Protein AF-A0A368QW41-F1 (afdb_monomer)

InterPro domains:
  IPR005034 Dicer, dimerisation domain [PF03368] (35-90)
  IPR005034 Dicer, dimerisation domain [PS51327] (35-93)
  IPR038248 Dicer dimerisation domain superfamily [G3DSA:3.30.160.380] (30-93)

Secondary structure (DSSP, 8-state):
-------------------EEEETTTTEEEEHHHHHHHHHHHHHTS---TT-----EEEEEEETTEEEEEEEPPTTSS--EEEPPPEE-----

Solvent-accessible surface area (backbone atoms only — not comparable to full-atom values): 6091 Å² total; per-residue (Å²): 141,80,89,82,79,84,81,86,79,78,78,78,74,70,80,72,85,76,58,64,48,76,40,78,91,75,76,44,72,44,34,72,87,44,46,64,59,50,51,44,54,53,33,66,70,37,83,70,58,101,88,53,82,58,53,64,43,81,45,80,45,80,53,90,75,23,39,30,43,38,38,37,41,35,90,70,43,99,63,42,75,46,76,51,72,78,39,71,60,80,79,84,125

Structure (mmCIF, N/CA/C/O backbone):
data_AF-A0A368QW41-F1
#
_entry.id   AF-A0A368QW41-F1
#
loop_
_atom_site.group_PDB
_atom_site.id
_atom_site.type_symbol
_atom_site.label_atom_id
_atom_site.label_alt_id
_atom_site.label_comp_id
_atom_site.label_asym_id
_atom_site.label_entity_id
_atom_site.label_seq_id
_atom_site.pdbx_PDB_ins_code
_atom_site.Cartn_x
_atom_site.Cartn_y
_atom_site.Cartn_z
_atom_site.occupancy
_atom_site.B_iso_or_equiv
_atom_site.auth_seq_id
_atom_site.auth_comp_id
_atom_site.auth_asym_id
_atom_site.auth_atom_id
_atom_site.pdbx_PDB_model_num
ATOM 1 N N . MET A 1 1 ? 5.304 51.851 23.128 1.00 42.50 1 MET A N 1
ATOM 2 C CA . MET A 1 1 ? 4.226 50.902 23.463 1.00 42.50 1 MET A CA 1
ATOM 3 C C . MET A 1 1 ? 3.186 51.005 22.366 1.00 42.50 1 MET A C 1
ATOM 5 O O . MET A 1 1 ? 2.558 52.047 22.258 1.00 42.50 1 MET A O 1
ATOM 9 N N . ALA A 1 2 ? 3.104 49.998 21.502 1.00 37.38 2 ALA A N 1
ATOM 10 C CA . ALA A 1 2 ? 2.035 49.841 20.525 1.00 37.38 2 ALA A CA 1
ATOM 11 C C . ALA A 1 2 ? 1.747 48.341 20.435 1.00 37.38 2 ALA A C 1
ATOM 13 O O . ALA A 1 2 ? 2.633 47.548 20.122 1.00 37.38 2 ALA A O 1
ATOM 14 N N . GLU A 1 3 ? 0.534 47.988 20.834 1.00 47.03 3 GLU A N 1
ATOM 15 C CA . GLU A 1 3 ? -0.087 46.683 20.674 1.00 47.03 3 GLU A CA 1
ATOM 16 C C . GLU A 1 3 ? -0.404 46.485 19.190 1.00 47.03 3 GLU A C 1
ATOM 18 O O . GLU A 1 3 ? -0.973 47.376 18.558 1.00 47.03 3 GLU A O 1
ATOM 23 N N . ILE A 1 4 ? -0.042 45.333 18.634 1.00 51.06 4 ILE A N 1
ATOM 24 C CA . ILE A 1 4 ? -0.642 44.863 17.388 1.00 51.06 4 ILE A CA 1
ATOM 25 C C . ILE A 1 4 ? -1.293 43.513 17.659 1.00 51.06 4 ILE A C 1
ATOM 27 O O . ILE A 1 4 ? -0.639 42.481 17.793 1.00 51.06 4 ILE A O 1
ATOM 31 N N . ALA A 1 5 ? -2.612 43.573 17.799 1.00 50.72 5 ALA A N 1
ATOM 32 C CA . ALA A 1 5 ? -3.504 42.437 17.740 1.00 50.72 5 ALA A CA 1
ATOM 33 C C . ALA A 1 5 ? -3.597 41.889 16.306 1.00 50.72 5 ALA A C 1
ATOM 35 O O . ALA A 1 5 ? -3.558 42.641 15.334 1.00 50.72 5 ALA A O 1
ATOM 36 N N . SER A 1 6 ? -3.828 40.578 16.237 1.00 48.09 6 SER A N 1
ATOM 37 C CA . SER A 1 6 ? -4.531 39.857 15.174 1.00 48.09 6 SER A CA 1
ATOM 38 C C . SER A 1 6 ? -3.959 39.875 13.757 1.00 48.09 6 SER A C 1
ATOM 40 O O . SER A 1 6 ? -4.125 40.822 12.995 1.00 48.09 6 SER A O 1
ATOM 42 N N . LYS A 1 7 ? -3.494 38.692 13.352 1.00 51.75 7 LYS A N 1
ATOM 43 C CA . LYS A 1 7 ? -4.050 37.963 12.204 1.00 51.75 7 LYS A CA 1
ATOM 44 C C . LYS A 1 7 ? -3.823 36.471 12.425 1.00 51.75 7 LYS A C 1
ATOM 46 O O . LYS A 1 7 ? -2.765 35.926 12.135 1.00 51.75 7 LYS A O 1
ATOM 51 N N . GLN A 1 8 ? -4.828 35.835 13.020 1.00 48.91 8 GLN A N 1
ATOM 52 C CA . GLN A 1 8 ? -5.053 34.414 12.820 1.00 48.91 8 GLN A CA 1
ATOM 53 C C . GLN A 1 8 ? -5.564 34.267 11.390 1.00 48.91 8 GLN A C 1
ATOM 55 O O . GLN A 1 8 ? -6.743 34.465 11.126 1.00 48.91 8 GLN A O 1
ATOM 60 N N . GLU A 1 9 ? -4.663 33.953 10.474 1.00 50.72 9 GLU A N 1
ATOM 61 C CA . GLU A 1 9 ? -5.024 33.223 9.263 1.00 50.72 9 GLU A CA 1
ATOM 62 C C . GLU A 1 9 ? -4.619 31.777 9.541 1.00 50.72 9 GLU A C 1
ATOM 64 O O . GLU A 1 9 ? -3.610 31.263 9.071 1.00 50.72 9 GLU A O 1
ATOM 69 N N . GLN A 1 10 ? -5.382 31.162 10.450 1.00 41.16 10 GLN A N 1
ATOM 70 C CA . GLN A 1 10 ? -5.466 29.716 10.539 1.00 41.16 10 GLN A CA 1
ATOM 71 C C . GLN A 1 10 ? -6.346 29.301 9.365 1.00 41.16 10 GLN A C 1
ATOM 73 O O . GLN A 1 10 ? -7.564 29.204 9.488 1.00 41.16 10 GLN A O 1
ATOM 78 N N . GLU A 1 11 ? -5.719 29.169 8.200 1.00 45.28 11 GLU A N 1
ATOM 79 C CA . GLU A 1 11 ? -6.289 28.413 7.098 1.00 45.28 11 GLU A CA 1
ATOM 80 C C . GLU A 1 11 ? -6.276 26.951 7.559 1.00 45.28 11 GLU A C 1
ATOM 82 O O . GLU A 1 11 ? -5.290 26.230 7.427 1.00 45.28 11 GLU A O 1
ATOM 87 N N . ASP A 1 12 ? -7.343 26.564 8.256 1.00 40.69 12 ASP A N 1
ATOM 88 C CA . ASP A 1 12 ? -7.697 25.172 8.491 1.00 40.69 12 ASP A CA 1
ATOM 89 C C . ASP A 1 12 ? -8.073 24.603 7.124 1.00 40.69 12 ASP A C 1
ATOM 91 O O . ASP A 1 12 ? -9.225 24.650 6.694 1.00 40.69 12 ASP A O 1
ATOM 95 N N . SER A 1 13 ? -7.056 24.196 6.367 1.00 46.25 13 SER A N 1
ATOM 96 C CA . SER A 1 13 ? -7.233 23.485 5.113 1.00 46.25 13 SER A CA 1
ATOM 97 C C . SER A 1 13 ? -7.831 22.125 5.471 1.00 46.25 13 SER A C 1
ATOM 99 O O . SER A 1 13 ? -7.104 21.155 5.694 1.00 46.25 13 SER A O 1
ATOM 101 N N . GLN A 1 14 ? -9.159 22.060 5.602 1.00 53.38 14 GLN A N 1
ATOM 102 C CA . GLN A 1 14 ? -9.857 20.783 5.662 1.00 53.38 14 GLN A CA 1
ATOM 103 C C . GLN A 1 14 ? -9.375 19.967 4.454 1.00 53.38 14 GLN A C 1
ATOM 105 O O . GLN A 1 14 ? -9.376 20.497 3.339 1.00 53.38 14 GLN A O 1
ATOM 110 N N . PRO A 1 15 ? -8.889 18.728 4.642 1.00 55.28 15 PRO A N 1
ATOM 111 C CA . PRO A 1 15 ? -8.441 17.924 3.523 1.00 55.28 15 PRO A CA 1
ATOM 112 C C . PRO A 1 15 ? -9.665 17.626 2.658 1.00 55.28 15 PRO A C 1
ATOM 114 O O . PRO A 1 15 ? -10.519 16.829 3.040 1.00 55.28 15 PRO A O 1
ATOM 117 N N . GLU A 1 16 ? -9.771 18.305 1.515 1.00 61.38 16 GLU A N 1
ATOM 118 C CA . GLU A 1 16 ? -10.747 17.962 0.486 1.00 61.38 16 GLU A CA 1
ATOM 119 C C . GLU A 1 16 ? -10.610 16.465 0.173 1.00 61.38 16 GLU A C 1
ATOM 121 O O . GLU A 1 16 ? -9.499 15.928 0.137 1.00 61.38 16 GLU A O 1
ATOM 126 N N . GLU A 1 17 ? -11.733 15.771 -0.010 1.00 65.06 17 GLU A N 1
ATOM 127 C CA . GLU A 1 17 ? -11.728 14.354 -0.371 1.00 65.06 17 GLU A CA 1
ATOM 128 C C . GLU A 1 17 ? -11.065 14.204 -1.750 1.00 65.06 17 GLU A C 1
ATOM 130 O O . GLU A 1 17 ? -11.639 14.537 -2.786 1.00 65.06 17 GLU A O 1
ATOM 135 N N . ILE A 1 18 ? -9.798 13.774 -1.766 1.00 73.12 18 ILE A N 1
ATOM 136 C CA . ILE A 1 18 ? -9.036 13.595 -3.005 1.00 73.12 18 ILE A CA 1
ATOM 137 C C . ILE A 1 18 ? -9.452 12.265 -3.633 1.00 73.12 18 ILE A C 1
ATOM 139 O O . ILE A 1 18 ? -8.852 11.223 -3.365 1.00 73.12 18 ILE A O 1
ATOM 143 N N . ASP A 1 19 ? -10.451 12.311 -4.510 1.00 79.38 19 ASP A N 1
ATOM 144 C CA . ASP A 1 19 ? -10.872 11.145 -5.295 1.00 79.38 19 ASP A CA 1
ATOM 145 C C . ASP A 1 19 ? -9.842 10.733 -6.355 1.00 79.38 19 ASP A C 1
ATOM 147 O O . ASP A 1 19 ? -9.764 9.562 -6.745 1.00 79.38 19 ASP A O 1
ATOM 151 N N . GLU A 1 20 ? -9.043 11.693 -6.839 1.00 89.38 20 GLU A N 1
ATOM 152 C CA . GLU A 1 20 ? -8.090 11.488 -7.927 1.00 89.38 20 GLU A CA 1
ATOM 153 C C . GLU A 1 20 ? -6.766 12.232 -7.692 1.00 89.38 20 GLU A C 1
ATOM 155 O O . GLU A 1 20 ? -6.717 13.449 -7.532 1.00 89.38 20 GLU A O 1
ATOM 160 N N . TYR A 1 21 ? -5.654 11.502 -7.754 1.00 90.06 21 TYR A N 1
ATOM 161 C CA . TYR A 1 21 ? -4.301 12.047 -7.717 1.00 90.06 21 TYR A CA 1
ATOM 162 C C . TYR A 1 21 ? -3.675 12.050 -9.116 1.00 90.06 21 TYR A C 1
ATOM 164 O O . TYR A 1 21 ? -3.477 10.992 -9.720 1.00 90.06 21 TYR A O 1
ATOM 172 N N . HIS A 1 22 ? -3.326 13.230 -9.633 1.00 91.12 22 HIS A N 1
ATOM 173 C CA . HIS A 1 22 ? -2.742 13.397 -10.966 1.00 91.12 22 HIS A CA 1
ATOM 174 C C . HIS A 1 22 ? -1.209 13.328 -10.952 1.00 91.12 22 HIS A C 1
ATOM 176 O O . HIS A 1 22 ? -0.530 14.080 -10.259 1.00 91.12 22 HIS A O 1
ATOM 182 N N . ILE A 1 23 ? -0.654 12.463 -11.800 1.00 91.12 23 ILE A N 1
ATOM 183 C CA . ILE A 1 23 ? 0.783 12.312 -12.030 1.00 91.12 23 ILE A CA 1
ATOM 184 C C . ILE A 1 23 ? 1.139 13.002 -13.351 1.00 91.12 23 ILE A C 1
ATOM 186 O O . ILE A 1 23 ? 1.161 12.378 -14.417 1.00 91.12 23 ILE A O 1
ATOM 190 N N . SER A 1 24 ? 1.443 14.299 -13.280 1.00 91.31 24 SER A N 1
ATOM 191 C CA . SER A 1 24 ? 1.694 15.144 -14.459 1.00 91.31 24 SER A CA 1
ATOM 192 C C . SER A 1 24 ? 2.851 14.659 -15.337 1.00 91.31 24 SER A C 1
ATOM 194 O O . SER A 1 24 ? 2.824 14.853 -16.547 1.00 91.31 24 SER A O 1
ATOM 196 N N . THR A 1 25 ? 3.854 13.991 -14.758 1.00 91.44 25 THR A N 1
ATOM 197 C CA . THR A 1 25 ? 5.046 13.520 -15.486 1.00 91.44 25 THR A CA 1
ATOM 198 C C . THR A 1 25 ? 4.756 12.407 -16.490 1.00 91.44 25 THR A C 1
ATOM 200 O O . THR A 1 25 ? 5.468 12.289 -17.482 1.00 91.44 25 THR A O 1
ATOM 203 N N . ILE A 1 26 ? 3.727 11.593 -16.245 1.00 90.12 26 ILE A N 1
ATOM 204 C CA . ILE A 1 26 ? 3.350 10.459 -17.105 1.00 90.12 26 ILE A CA 1
ATOM 205 C C . ILE A 1 26 ? 1.909 10.558 -17.619 1.00 90.12 26 ILE A C 1
ATOM 207 O O . ILE A 1 26 ? 1.415 9.610 -18.224 1.00 90.12 26 ILE A O 1
ATOM 211 N N . GLY A 1 27 ? 1.222 11.676 -17.360 1.00 90.00 27 GLY A N 1
ATOM 212 C CA . GLY A 1 27 ? -0.170 11.889 -17.765 1.00 90.00 27 GLY A CA 1
ATOM 213 C C . GLY A 1 27 ? -1.152 10.874 -17.171 1.00 90.00 27 GLY A C 1
ATOM 214 O O . GLY A 1 27 ? -2.181 10.592 -17.780 1.00 90.00 27 GLY A O 1
ATOM 215 N N . ALA A 1 28 ? -0.827 10.286 -16.018 1.00 91.62 28 ALA A N 1
ATOM 216 C CA . ALA A 1 28 ? -1.661 9.281 -15.363 1.00 91.62 28 ALA A CA 1
ATOM 217 C C . ALA A 1 28 ? -2.433 9.890 -14.192 1.00 91.62 28 ALA A C 1
ATOM 219 O O . ALA A 1 28 ? -2.019 10.901 -13.629 1.00 91.62 28 ALA A O 1
ATOM 220 N N . LYS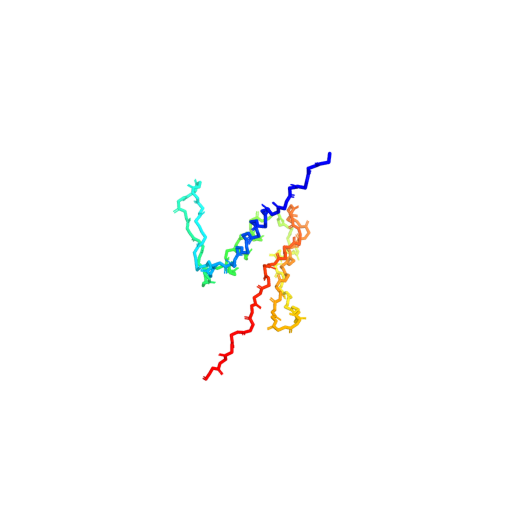 A 1 29 ? -3.517 9.231 -13.784 1.00 93.00 29 LYS A N 1
ATOM 221 C CA . LYS A 1 29 ? -4.212 9.522 -12.531 1.00 93.00 29 LYS A CA 1
ATOM 222 C C . LYS A 1 29 ? -4.389 8.260 -11.699 1.00 93.00 29 LYS A C 1
ATOM 224 O O . LYS A 1 29 ? -4.490 7.163 -12.249 1.00 93.00 29 LYS A O 1
ATOM 229 N N . VAL A 1 30 ? -4.402 8.429 -10.387 1.00 93.06 30 VAL A N 1
ATOM 230 C CA . VAL A 1 30 ? -4.658 7.378 -9.406 1.00 93.06 30 VAL A CA 1
ATOM 231 C C . VAL A 1 30 ? -5.947 7.736 -8.696 1.00 93.06 30 VAL A C 1
ATOM 233 O O . VAL A 1 30 ? -6.021 8.769 -8.049 1.00 93.06 30 VAL A O 1
ATOM 236 N N . THR A 1 31 ? -6.955 6.892 -8.838 1.00 92.88 31 THR A N 1
ATOM 23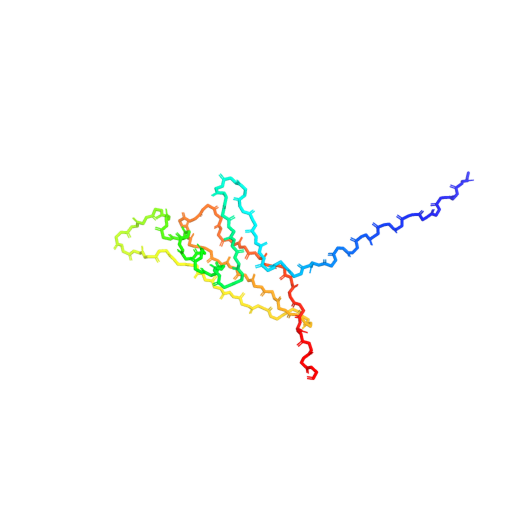7 C CA . THR A 1 31 ? -8.233 7.019 -8.135 1.00 92.88 31 THR A CA 1
ATOM 238 C C . THR A 1 31 ? -8.259 6.150 -6.883 1.00 92.88 31 THR A C 1
ATOM 240 O O . THR A 1 31 ? -7.451 5.217 -6.767 1.00 92.88 31 THR A O 1
ATOM 243 N N . THR A 1 32 ? -9.232 6.380 -6.003 1.00 89.88 32 THR A N 1
ATOM 244 C CA . THR A 1 32 ? -9.502 5.547 -4.817 1.00 89.88 32 THR A CA 1
ATOM 245 C C . THR A 1 32 ? -9.561 4.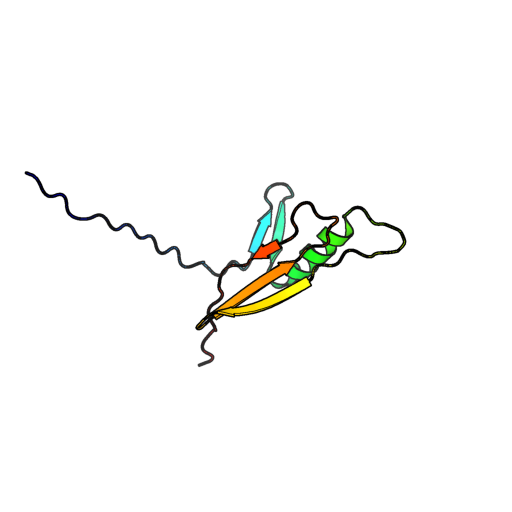049 -5.147 1.00 89.88 32 THR A C 1
ATOM 247 O O . THR A 1 32 ? -8.900 3.254 -4.479 1.00 89.88 32 THR A O 1
ATOM 250 N N . ASP A 1 33 ? -10.231 3.665 -6.239 1.00 90.19 33 ASP A N 1
ATOM 251 C CA . ASP A 1 33 ? -10.348 2.269 -6.705 1.00 90.19 33 ASP A CA 1
ATOM 252 C C . ASP A 1 33 ? -9.000 1.664 -7.155 1.00 90.19 33 ASP A C 1
ATOM 254 O O . ASP A 1 33 ? -8.695 0.493 -6.929 1.00 90.19 33 ASP A O 1
ATOM 258 N N . SER A 1 34 ? -8.128 2.490 -7.740 1.00 93.19 34 SER A N 1
ATOM 259 C CA . SER A 1 34 ? -6.828 2.043 -8.258 1.00 93.19 34 SER A CA 1
ATOM 260 C C . SER A 1 34 ? -5.683 2.119 -7.241 1.00 93.19 34 SER A C 1
ATOM 262 O O . SER A 1 34 ? -4.635 1.504 -7.455 1.00 93.19 34 SER A O 1
ATOM 264 N N . SER A 1 35 ? -5.866 2.860 -6.145 1.00 91.94 35 SER A N 1
ATOM 265 C CA . SER A 1 35 ? -4.823 3.232 -5.178 1.00 91.94 35 SER A CA 1
ATOM 266 C C . SER A 1 35 ? -4.049 2.024 -4.636 1.00 91.94 35 SER A C 1
ATOM 268 O O . SER A 1 35 ? -2.819 1.962 -4.727 1.00 91.94 35 SER A O 1
ATOM 270 N N . ILE A 1 36 ? -4.773 1.007 -4.167 1.00 93.56 36 ILE A N 1
ATOM 271 C CA . ILE A 1 36 ? -4.202 -0.230 -3.634 1.00 93.56 36 ILE A CA 1
ATOM 272 C C . ILE A 1 36 ? -3.426 -0.967 -4.728 1.00 93.56 36 ILE A C 1
ATOM 274 O O . ILE A 1 36 ? -2.253 -1.294 -4.550 1.00 93.56 36 ILE A O 1
ATOM 278 N N . SER A 1 37 ? -4.034 -1.159 -5.899 1.00 94.88 37 SER A N 1
ATOM 279 C CA . SER A 1 37 ? -3.400 -1.835 -7.038 1.00 94.88 37 SER A CA 1
ATOM 280 C C . SER A 1 37 ? -2.105 -1.149 -7.484 1.00 94.88 37 SER A C 1
ATOM 282 O O . SER A 1 37 ? -1.126 -1.820 -7.822 1.00 94.88 37 SER A O 1
ATOM 284 N N . VAL A 1 38 ? -2.061 0.186 -7.450 1.00 93.19 38 VAL A N 1
ATOM 285 C CA . VAL A 1 38 ? -0.851 0.960 -7.751 1.00 93.19 38 VAL A CA 1
ATOM 286 C C . VAL A 1 38 ? 0.253 0.663 -6.735 1.00 93.19 38 VAL A C 1
ATOM 288 O O . VAL A 1 38 ? 1.380 0.398 -7.154 1.00 93.19 38 VAL A O 1
ATOM 291 N N . LEU A 1 39 ? -0.051 0.613 -5.434 1.00 93.81 39 LEU A N 1
ATOM 292 C CA . LEU A 1 39 ? 0.931 0.274 -4.393 1.00 93.81 39 LEU A CA 1
ATOM 293 C C . LEU A 1 39 ? 1.511 -1.137 -4.572 1.00 93.81 39 LEU A C 1
ATOM 295 O O . LEU A 1 39 ? 2.730 -1.321 -4.491 1.00 93.81 39 LEU A O 1
ATOM 299 N N . TYR A 1 40 ? 0.670 -2.125 -4.890 1.00 94.69 40 TYR A N 1
ATOM 300 C CA . TYR A 1 40 ? 1.138 -3.477 -5.217 1.00 94.69 40 TYR A CA 1
ATOM 301 C C . TYR A 1 40 ? 2.053 -3.477 -6.447 1.00 94.69 40 TYR A C 1
ATOM 303 O O . TYR A 1 40 ? 3.133 -4.069 -6.412 1.00 94.69 40 TYR A O 1
ATOM 311 N N . ARG A 1 41 ? 1.673 -2.756 -7.510 1.00 93.00 41 ARG A N 1
ATOM 312 C CA . ARG A 1 41 ? 2.475 -2.662 -8.737 1.00 93.00 41 ARG A CA 1
ATOM 313 C C . ARG A 1 41 ? 3.803 -1.937 -8.516 1.00 93.00 41 ARG A C 1
ATOM 315 O O . ARG A 1 41 ? 4.791 -2.279 -9.163 1.00 93.00 41 ARG A O 1
ATOM 322 N N . CYS A 1 42 ? 3.851 -0.962 -7.611 1.00 90.81 42 CYS A N 1
ATOM 323 C CA . CYS A 1 42 ? 5.099 -0.331 -7.186 1.00 90.81 42 CYS A CA 1
ATOM 324 C C . CYS A 1 42 ? 6.024 -1.349 -6.515 1.00 90.81 42 CYS A C 1
ATOM 326 O O . CYS A 1 42 ? 7.193 -1.439 -6.886 1.00 90.81 42 CYS A O 1
ATOM 328 N N . CYS A 1 43 ? 5.495 -2.177 -5.609 1.00 91.88 43 CYS A N 1
ATOM 329 C CA . CYS A 1 43 ? 6.269 -3.253 -4.988 1.00 91.88 43 CYS A CA 1
ATOM 330 C C . CYS A 1 43 ? 6.765 -4.271 -6.023 1.00 91.88 43 CYS A C 1
ATOM 332 O O . CYS A 1 43 ? 7.895 -4.743 -5.936 1.00 91.88 43 CYS A O 1
ATOM 334 N N . ASP A 1 44 ? 5.969 -4.560 -7.056 1.00 91.19 44 ASP A N 1
ATOM 335 C CA . ASP A 1 44 ? 6.367 -5.486 -8.116 1.00 91.19 44 ASP A CA 1
ATOM 336 C C . ASP A 1 44 ? 7.559 -5.024 -8.958 1.00 91.19 44 ASP A C 1
ATOM 338 O O . ASP A 1 44 ? 8.214 -5.869 -9.574 1.00 91.19 44 ASP A O 1
ATOM 342 N N . LYS A 1 45 ? 7.844 -3.719 -8.968 1.00 89.69 45 LYS A N 1
ATOM 343 C CA . LYS A 1 45 ? 8.989 -3.119 -9.663 1.00 89.69 45 LYS A CA 1
ATOM 344 C C . LYS A 1 45 ? 10.244 -3.005 -8.795 1.00 89.69 45 LYS A C 1
ATOM 346 O O . LYS A 1 45 ? 11.278 -2.581 -9.304 1.00 89.69 45 LYS A O 1
ATOM 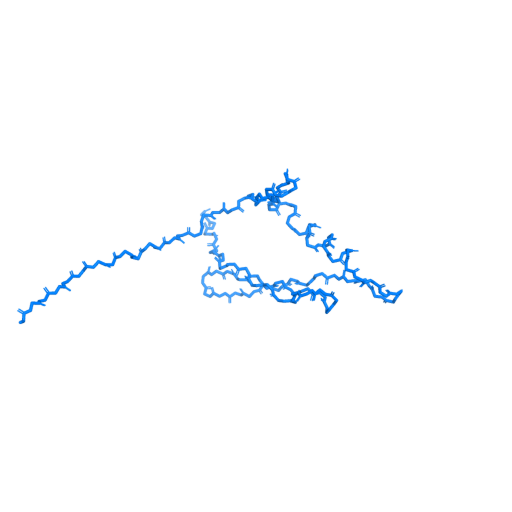351 N N . LEU A 1 46 ? 10.169 -3.350 -7.509 1.00 89.75 46 LEU A N 1
ATOM 352 C CA . LEU A 1 46 ? 11.342 -3.363 -6.638 1.00 89.75 46 LEU A CA 1
ATOM 353 C C . LEU A 1 46 ? 12.312 -4.475 -7.063 1.00 89.75 46 LEU A C 1
ATOM 355 O O . LEU A 1 46 ? 11.876 -5.461 -7.660 1.00 89.75 46 LEU A O 1
ATOM 359 N N . PRO A 1 47 ? 13.612 -4.357 -6.745 1.00 87.81 47 PRO A N 1
ATOM 360 C CA . PRO A 1 47 ? 14.550 -5.462 -6.902 1.00 87.81 47 PRO A CA 1
ATOM 361 C C . PRO A 1 47 ? 14.023 -6.707 -6.173 1.00 87.81 47 PRO A C 1
ATOM 363 O O . PRO A 1 47 ? 13.692 -6.635 -4.988 1.00 87.81 47 PRO A O 1
ATOM 366 N N . LYS A 1 48 ? 13.898 -7.830 -6.890 1.00 80.81 48 LYS A N 1
ATOM 367 C CA . LYS A 1 48 ? 13.367 -9.090 -6.353 1.00 80.81 48 LYS A CA 1
ATOM 368 C C . LYS A 1 48 ? 14.460 -10.143 -6.276 1.00 80.81 48 LYS A C 1
ATOM 370 O O . LYS A 1 48 ? 15.147 -10.399 -7.264 1.00 80.81 48 LYS A O 1
ATOM 375 N N . ASP A 1 49 ? 14.522 -10.813 -5.134 1.00 77.50 49 ASP A N 1
ATOM 376 C CA . ASP A 1 49 ? 15.208 -12.089 -4.987 1.00 77.50 49 ASP A CA 1
ATOM 377 C C . ASP A 1 49 ? 14.251 -13.247 -5.277 1.00 77.50 49 ASP A C 1
ATOM 379 O O . ASP A 1 49 ? 13.035 -13.147 -5.110 1.00 77.50 49 ASP A O 1
ATOM 383 N N . LYS A 1 50 ? 14.803 -14.387 -5.703 1.00 77.25 50 LYS A N 1
ATOM 384 C CA . LYS A 1 50 ? 14.030 -15.570 -6.131 1.00 77.25 50 LYS A CA 1
ATOM 385 C C . LYS A 1 50 ? 13.125 -16.160 -5.038 1.00 77.25 50 LYS A C 1
ATOM 387 O O . LYS A 1 50 ? 12.251 -16.962 -5.348 1.00 77.25 50 LYS A O 1
ATOM 392 N N . SER A 1 51 ? 13.349 -15.797 -3.779 1.00 81.00 51 SER A N 1
ATOM 393 C CA . SER A 1 51 ? 12.668 -16.342 -2.602 1.00 81.00 51 SER A CA 1
ATOM 394 C C . SER A 1 51 ? 11.604 -15.420 -2.006 1.00 81.00 51 SER A C 1
ATOM 396 O O . SER A 1 51 ? 10.894 -15.845 -1.097 1.00 81.00 51 SER A O 1
ATOM 398 N N . TYR A 1 52 ? 11.474 -14.176 -2.477 1.00 83.75 52 TYR A N 1
ATOM 399 C CA . TYR A 1 52 ? 10.615 -13.190 -1.827 1.00 83.75 52 TYR A CA 1
ATOM 400 C C . TYR A 1 52 ? 9.848 -12.337 -2.834 1.00 83.75 52 TYR A C 1
ATOM 402 O O . TYR A 1 52 ? 10.418 -11.723 -3.734 1.00 83.75 52 TYR A O 1
ATOM 410 N N . THR A 1 53 ? 8.527 -12.268 -2.650 1.00 86.44 53 THR A N 1
ATOM 411 C CA . THR A 1 53 ? 7.682 -11.330 -3.390 1.00 86.44 53 THR A CA 1
ATOM 412 C C . THR A 1 53 ? 7.406 -10.109 -2.510 1.00 86.44 53 THR A C 1
ATOM 414 O O . THR A 1 53 ? 6.657 -10.240 -1.541 1.00 86.44 53 THR A O 1
ATOM 417 N N . PRO A 1 54 ? 7.969 -8.929 -2.827 1.00 91.25 54 PRO A N 1
ATOM 418 C CA . PRO A 1 54 ? 7.699 -7.696 -2.093 1.00 91.25 54 PRO A CA 1
ATOM 419 C C . PRO A 1 54 ? 6.216 -7.323 -2.170 1.00 91.25 54 PRO A C 1
ATOM 421 O O . PRO A 1 54 ? 5.647 -7.224 -3.261 1.00 91.25 54 PRO A O 1
ATOM 424 N N . ARG A 1 55 ? 5.590 -7.104 -1.009 1.00 93.62 55 ARG A N 1
ATOM 425 C CA . ARG A 1 55 ? 4.183 -6.702 -0.877 1.00 93.62 55 ARG A CA 1
ATOM 426 C C . ARG A 1 55 ? 4.016 -5.596 0.170 1.00 93.62 55 ARG A C 1
ATOM 428 O O . ARG A 1 55 ? 4.689 -5.656 1.196 1.00 93.62 55 ARG A O 1
ATOM 435 N N . PRO A 1 56 ? 3.134 -4.613 -0.070 1.00 95.19 56 PRO A N 1
ATOM 436 C CA . PRO A 1 56 ? 2.800 -3.619 0.939 1.00 95.19 56 PRO A CA 1
ATOM 437 C C . PRO A 1 56 ? 1.953 -4.252 2.051 1.00 95.19 56 PRO A C 1
ATOM 439 O O . PRO A 1 56 ? 1.175 -5.176 1.799 1.00 95.19 56 PRO A O 1
ATOM 442 N N . THR A 1 57 ? 2.065 -3.708 3.256 1.00 95.69 57 THR A N 1
ATOM 443 C CA . THR A 1 57 ? 1.202 -4.018 4.400 1.00 95.69 57 THR A CA 1
ATOM 444 C C . THR A 1 57 ? 0.420 -2.772 4.783 1.00 95.69 57 THR A C 1
ATOM 446 O O . THR A 1 57 ? 0.965 -1.671 4.766 1.00 95.69 57 THR A O 1
ATOM 449 N N . PHE A 1 58 ? -0.845 -2.949 5.149 1.00 95.31 58 PHE A N 1
ATOM 450 C CA . PHE A 1 58 ? -1.747 -1.868 5.531 1.00 95.31 58 PHE A CA 1
ATOM 451 C C . PHE A 1 58 ? -2.195 -2.074 6.972 1.00 95.31 58 PHE A C 1
ATOM 453 O O . PHE A 1 58 ? -2.662 -3.158 7.326 1.00 95.31 58 PHE A O 1
ATOM 460 N N . GLN A 1 59 ? -2.062 -1.040 7.794 1.00 95.62 59 GLN A N 1
ATOM 461 C CA . GLN A 1 59 ? -2.515 -1.040 9.176 1.00 95.62 59 GLN A CA 1
ATOM 462 C C . GLN A 1 59 ? -3.415 0.165 9.417 1.00 95.62 59 GLN A C 1
ATOM 464 O O . GLN A 1 59 ? -3.009 1.302 9.195 1.00 95.62 59 GLN A O 1
ATOM 469 N N . PHE A 1 60 ? -4.620 -0.094 9.916 1.00 92.44 60 PHE A N 1
ATOM 470 C CA . PHE A 1 60 ? -5.569 0.944 10.297 1.00 92.44 60 PHE A CA 1
ATOM 471 C C . PHE A 1 60 ? -5.561 1.107 11.811 1.00 92.44 60 PHE A C 1
ATOM 473 O O . PHE A 1 60 ? -5.783 0.145 12.549 1.00 92.44 60 PHE A O 1
ATOM 480 N N . THR A 1 61 ? -5.309 2.322 12.277 1.00 92.50 61 THR A N 1
ATOM 481 C CA . THR A 1 61 ? -5.366 2.690 13.690 1.00 92.50 61 THR A CA 1
ATOM 482 C C . THR A 1 61 ? -6.544 3.629 13.907 1.00 92.50 61 THR A C 1
ATOM 484 O O . THR A 1 61 ? -6.751 4.592 13.173 1.00 92.50 61 THR A O 1
ATOM 487 N N . SER A 1 62 ? -7.366 3.338 14.914 1.00 90.19 62 SER A N 1
ATOM 488 C CA . SER A 1 62 ? -8.400 4.275 15.351 1.00 90.19 62 SER A CA 1
ATOM 489 C C . SER A 1 62 ? -7.741 5.419 16.112 1.00 90.19 62 SER A C 1
ATOM 491 O O . SER A 1 62 ? -7.058 5.170 17.109 1.00 90.19 62 SER A O 1
ATOM 493 N N . TYR A 1 63 ? -7.979 6.654 15.684 1.00 81.81 63 TYR A N 1
ATOM 494 C CA . TYR A 1 63 ? -7.485 7.850 16.357 1.00 81.81 63 TYR A CA 1
ATOM 495 C C . TYR A 1 63 ? -8.665 8.789 16.615 1.00 81.81 63 TYR A C 1
ATOM 497 O O . TYR A 1 63 ? -9.170 9.420 15.692 1.00 81.81 63 TYR A O 1
ATOM 505 N N . GLY A 1 64 ? -9.137 8.842 17.865 1.00 84.44 64 GLY A N 1
ATOM 506 C CA . GLY A 1 64 ? -10.322 9.623 18.239 1.00 84.44 64 GLY A CA 1
ATOM 507 C C . GLY A 1 64 ? -11.582 9.198 17.473 1.00 84.44 64 GLY A C 1
ATOM 508 O O . GLY A 1 64 ? -11.977 8.025 17.465 1.00 84.44 64 GLY A O 1
ATOM 509 N N . ASP A 1 65 ? -12.212 10.168 16.823 1.00 83.62 65 ASP A N 1
ATOM 510 C CA . ASP A 1 65 ? -13.380 10.019 15.954 1.00 83.62 65 ASP A CA 1
ATOM 511 C C . ASP A 1 65 ? -13.035 9.603 14.511 1.00 83.62 65 ASP A C 1
ATOM 513 O O . ASP A 1 65 ? -13.946 9.378 13.723 1.00 83.62 65 ASP A O 1
ATOM 517 N N . GLY A 1 66 ? -11.760 9.375 14.185 1.00 86.69 66 GLY A N 1
ATOM 518 C CA . GLY A 1 66 ? -11.312 8.990 12.847 1.00 86.69 66 GLY A CA 1
ATOM 519 C C . GLY A 1 66 ? -10.490 7.700 12.769 1.00 86.69 66 GLY A C 1
ATOM 520 O O . GLY A 1 66 ? -10.350 6.939 13.738 1.00 86.69 66 GLY A O 1
ATOM 521 N N . TYR A 1 67 ? -9.934 7.469 11.582 1.00 89.25 67 TYR A N 1
ATOM 522 C CA . TYR A 1 67 ? -8.974 6.416 11.270 1.00 89.25 67 TYR A CA 1
ATOM 523 C C . TYR A 1 67 ? -7.734 7.000 10.605 1.00 89.25 67 TYR A C 1
ATOM 525 O O . TYR A 1 67 ? -7.813 7.922 9.799 1.00 89.25 67 TYR A O 1
ATOM 533 N N . GLU A 1 68 ? -6.588 6.413 10.908 1.00 92.25 68 GLU A N 1
ATOM 534 C CA . GLU A 1 68 ? -5.329 6.680 10.230 1.00 92.25 68 GLU A CA 1
ATOM 535 C C . GLU A 1 68 ? -4.846 5.377 9.586 1.00 92.25 68 GLU A C 1
ATOM 537 O O . GLU A 1 68 ? -4.933 4.299 10.182 1.00 92.25 68 GLU A O 1
ATOM 542 N N . CYS A 1 69 ? -4.378 5.452 8.340 1.00 92.69 69 CYS A N 1
ATOM 543 C CA . CYS A 1 69 ? -3.842 4.300 7.622 1.00 92.69 69 CYS A CA 1
ATOM 544 C C . CYS A 1 69 ? -2.324 4.420 7.529 1.00 92.69 69 CYS A C 1
ATOM 546 O O . CYS A 1 69 ? -1.805 5.350 6.919 1.00 92.69 69 CYS A O 1
ATOM 548 N N . THR A 1 70 ? -1.606 3.445 8.073 1.00 95.56 70 THR A N 1
ATOM 549 C CA . THR A 1 70 ? -0.165 3.291 7.875 1.00 95.56 70 THR A CA 1
ATOM 550 C C . THR A 1 70 ? 0.085 2.234 6.807 1.00 95.56 70 THR A C 1
ATOM 552 O O . THR A 1 70 ? -0.348 1.088 6.937 1.00 95.56 70 THR A O 1
ATOM 555 N N . VAL A 1 71 ? 0.798 2.612 5.750 1.00 95.75 71 VAL A N 1
ATOM 556 C CA . VAL A 1 71 ? 1.289 1.702 4.714 1.00 95.75 71 VAL A CA 1
ATOM 557 C C . VAL A 1 71 ? 2.760 1.423 4.975 1.00 95.75 71 VAL A C 1
ATOM 559 O O . VAL A 1 71 ? 3.588 2.337 4.959 1.00 95.75 71 VAL A O 1
ATOM 562 N N . THR A 1 72 ? 3.086 0.150 5.166 1.00 96.06 72 THR A N 1
ATOM 563 C CA . THR A 1 72 ? 4.464 -0.321 5.289 1.00 96.06 72 THR A CA 1
ATOM 564 C C . THR A 1 72 ? 4.883 -1.001 3.994 1.00 96.06 72 THR A C 1
ATOM 566 O O . THR A 1 72 ? 4.316 -2.023 3.604 1.00 96.06 72 THR A O 1
ATOM 569 N N . LEU A 1 73 ? 5.873 -0.439 3.313 1.00 93.94 73 LEU A N 1
ATOM 570 C CA . LEU A 1 73 ? 6.475 -1.017 2.122 1.00 93.94 73 LEU A CA 1
ATOM 571 C C . LEU A 1 73 ? 7.600 -1.998 2.484 1.00 93.94 73 LEU A C 1
ATOM 573 O O . LEU A 1 73 ? 8.196 -1.900 3.558 1.00 93.94 73 LEU A O 1
ATOM 577 N N . PRO A 1 74 ? 7.914 -2.943 1.583 1.00 92.00 74 PRO A N 1
ATOM 578 C CA . PRO A 1 74 ? 9.009 -3.889 1.766 1.00 92.00 74 PRO A CA 1
ATOM 579 C C . PRO A 1 74 ? 10.367 -3.209 2.001 1.00 92.00 74 PRO A C 1
ATOM 581 O O . PRO A 1 74 ? 10.603 -2.134 1.448 1.00 92.00 74 PRO A O 1
ATOM 584 N N . PRO A 1 75 ? 11.317 -3.876 2.686 1.00 89.25 75 PRO A N 1
ATOM 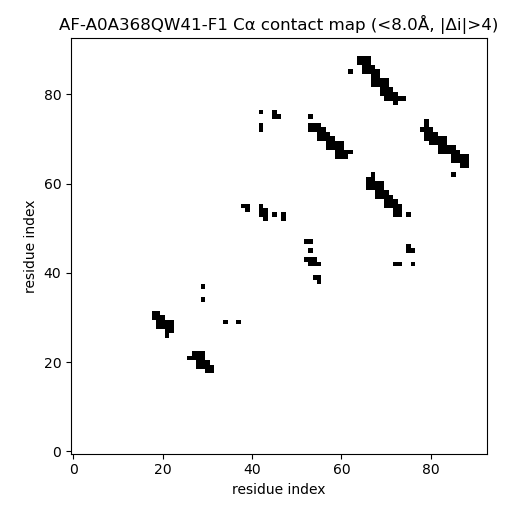585 C CA . PRO A 1 75 ? 12.665 -3.340 2.924 1.00 89.25 75 PRO A CA 1
ATOM 586 C C . PRO A 1 75 ? 13.456 -2.999 1.654 1.00 89.25 75 PRO A C 1
ATOM 588 O O . PRO A 1 75 ? 14.412 -2.234 1.700 1.00 89.25 75 PRO A O 1
ATOM 591 N N . SER A 1 76 ? 13.072 -3.573 0.512 1.00 86.44 76 SER A N 1
ATOM 592 C CA . SER A 1 76 ? 13.658 -3.289 -0.800 1.00 86.44 76 SER A CA 1
ATOM 593 C C . SER A 1 76 ? 13.209 -1.949 -1.401 1.00 86.44 76 SER A C 1
ATOM 595 O O . SER A 1 76 ? 13.726 -1.552 -2.444 1.00 86.44 76 SER A O 1
ATOM 597 N N . ALA A 1 77 ? 12.230 -1.266 -0.798 1.00 87.62 77 ALA A N 1
ATOM 598 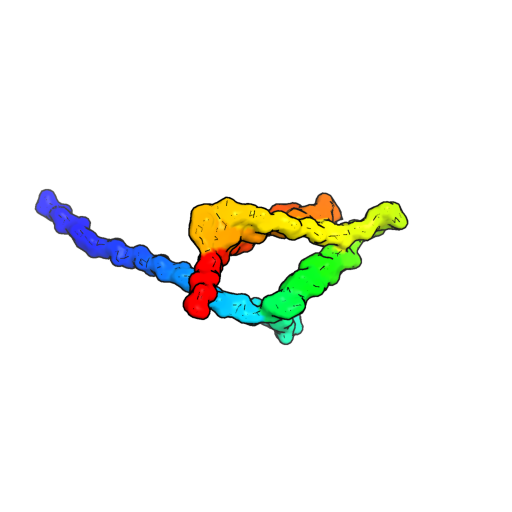C CA . ALA A 1 77 ? 11.769 0.055 -1.210 1.00 87.62 77 ALA A CA 1
ATOM 599 C C . ALA A 1 77 ? 12.608 1.170 -0.567 1.00 87.62 77 ALA A C 1
ATOM 601 O O . ALA A 1 77 ? 13.056 1.056 0.570 1.00 87.62 77 ALA A O 1
ATOM 602 N N . MET A 1 78 ? 12.770 2.292 -1.278 1.00 85.75 78 MET A N 1
ATOM 603 C CA . MET A 1 78 ? 13.504 3.461 -0.766 1.00 85.75 78 MET A CA 1
ATOM 604 C C . MET A 1 78 ? 12.821 4.121 0.442 1.00 85.75 78 MET A C 1
ATOM 606 O O . MET A 1 78 ? 13.485 4.726 1.276 1.00 85.75 78 MET A O 1
ATOM 610 N N . PHE A 1 79 ? 11.497 4.013 0.527 1.00 85.44 79 PHE A N 1
ATOM 611 C CA . PHE A 1 79 ? 10.675 4.496 1.631 1.00 85.44 79 PHE A CA 1
ATOM 612 C C . PHE A 1 79 ? 9.885 3.312 2.175 1.00 85.44 79 PHE A C 1
ATOM 614 O O . PHE A 1 79 ? 9.316 2.548 1.402 1.00 85.44 79 PHE A O 1
ATOM 621 N N . GLN A 1 80 ? 9.884 3.145 3.497 1.00 90.06 80 GLN A N 1
ATOM 622 C CA . GLN A 1 80 ? 9.260 1.988 4.143 1.00 90.06 80 GLN A CA 1
ATOM 623 C C . GLN A 1 80 ? 7.943 2.325 4.826 1.00 90.06 80 GLN A C 1
ATOM 625 O O . GLN A 1 80 ? 7.091 1.458 4.898 1.00 90.06 80 GLN A O 1
ATOM 630 N N . ILE A 1 81 ? 7.755 3.544 5.328 1.0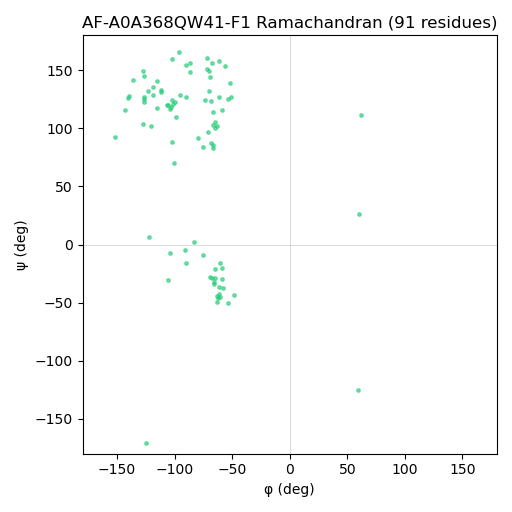0 94.81 81 ILE A N 1
ATOM 631 C CA . ILE A 1 81 ? 6.566 3.899 6.107 1.00 94.81 81 ILE A CA 1
ATOM 632 C C . ILE A 1 81 ? 5.924 5.132 5.487 1.00 94.81 81 ILE A C 1
ATOM 634 O O . ILE A 1 81 ? 6.590 6.146 5.282 1.00 94.81 81 ILE A O 1
ATOM 638 N N . LEU A 1 82 ? 4.631 5.027 5.198 1.00 93.50 82 LEU A N 1
ATOM 639 C CA . LEU A 1 82 ? 3.777 6.115 4.743 1.00 93.50 82 LEU A CA 1
ATOM 640 C C . LEU A 1 82 ? 2.567 6.172 5.672 1.00 93.50 82 LEU A C 1
ATOM 642 O O . LEU A 1 82 ? 1.854 5.181 5.809 1.00 93.50 82 LEU A O 1
ATOM 646 N N . VAL A 1 83 ? 2.330 7.317 6.303 1.00 93.06 83 VAL A N 1
ATOM 647 C CA . VAL A 1 83 ? 1.154 7.533 7.152 1.00 93.06 83 VAL A CA 1
ATOM 648 C C . VAL A 1 83 ? 0.191 8.429 6.385 1.00 93.06 83 VAL A C 1
ATOM 650 O O . VAL A 1 83 ? 0.563 9.522 5.960 1.00 93.06 83 VAL A O 1
ATOM 653 N N . GLY A 1 84 ? -1.012 7.919 6.135 1.00 88.56 84 GLY A N 1
ATOM 654 C CA . GLY A 1 84 ? -2.083 8.662 5.487 1.00 88.56 84 GLY A CA 1
ATOM 655 C C . GLY A 1 84 ? -2.668 9.734 6.410 1.00 88.56 84 GLY A C 1
ATOM 656 O O . GLY A 1 84 ? -2.500 9.652 7.627 1.00 88.56 84 GLY A O 1
ATOM 657 N N . PRO A 1 85 ? -3.365 10.735 5.852 1.00 88.00 85 PRO A N 1
ATOM 658 C CA . PRO A 1 85 ? -4.076 11.715 6.659 1.00 88.00 85 PRO A CA 1
ATOM 659 C C . PRO A 1 85 ? -5.158 11.037 7.508 1.00 88.00 85 PRO A C 1
ATOM 661 O O . PRO A 1 85 ? -5.635 9.942 7.194 1.00 88.00 85 PRO A O 1
ATOM 664 N N . LYS A 1 86 ? -5.560 11.711 8.585 1.00 86.62 86 LYS A N 1
ATOM 665 C CA . LYS A 1 86 ? -6.677 11.262 9.415 1.00 86.62 86 LYS A CA 1
ATOM 666 C C . LYS A 1 86 ? -7.968 11.397 8.616 1.00 86.62 86 LYS A C 1
ATOM 668 O O . LYS A 1 86 ? -8.290 12.486 8.155 1.00 86.62 86 LYS A O 1
ATOM 673 N N . ALA A 1 87 ? -8.684 10.292 8.473 1.00 83.81 87 ALA A N 1
ATOM 674 C CA . ALA A 1 87 ? -10.017 10.262 7.900 1.00 83.81 87 ALA A CA 1
ATOM 675 C C . ALA A 1 87 ? -11.049 10.307 9.028 1.00 83.81 87 ALA A C 1
ATOM 677 O O . ALA A 1 87 ? -10.977 9.502 9.959 1.00 83.81 87 ALA A O 1
ATOM 678 N N . GLU A 1 88 ? -12.011 11.220 8.952 1.00 81.12 88 GLU A N 1
ATOM 679 C CA . GLU A 1 88 ? -13.134 11.265 9.890 1.00 81.12 88 GLU A CA 1
ATOM 680 C C . GLU A 1 88 ? -14.063 10.062 9.662 1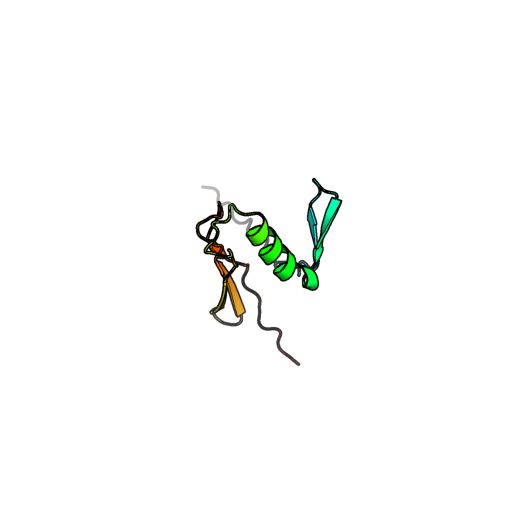.00 81.12 88 GLU A C 1
ATOM 682 O O . GLU A 1 88 ? -14.270 9.606 8.532 1.00 81.12 88 GLU A O 1
ATOM 687 N N . LYS A 1 89 ? -14.646 9.513 10.735 1.00 68.94 89 LYS A N 1
ATOM 688 C CA . LYS A 1 89 ? -15.731 8.537 10.583 1.00 68.94 89 LYS A CA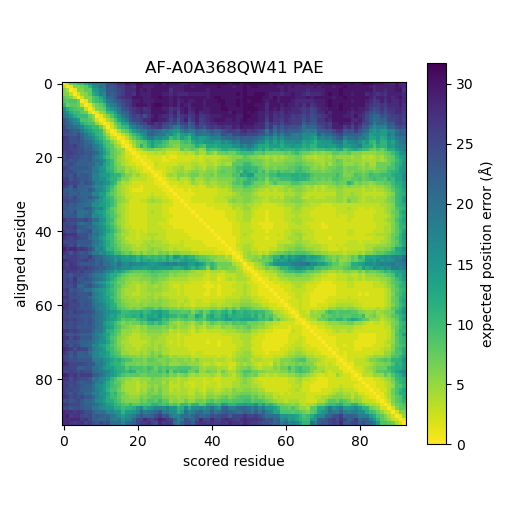 1
ATOM 689 C C . LYS A 1 89 ? -16.923 9.264 9.977 1.00 68.94 89 LYS A C 1
ATOM 691 O O . LYS A 1 89 ? -17.530 10.097 10.643 1.00 68.94 89 LYS A O 1
ATOM 696 N N . GLN A 1 90 ? -17.307 8.912 8.751 1.00 62.31 90 GLN A N 1
ATOM 697 C CA . GLN A 1 90 ? -18.582 9.381 8.217 1.00 62.31 90 GLN A CA 1
ATOM 698 C C . GLN A 1 90 ? -19.706 8.903 9.150 1.00 62.31 90 GLN A C 1
ATOM 700 O O . GLN A 1 90 ? -19.918 7.698 9.332 1.00 62.31 90 GLN A O 1
ATOM 705 N N . ALA A 1 91 ? -20.406 9.849 9.781 1.00 51.03 91 ALA A N 1
ATOM 706 C CA . ALA A 1 91 ? -21.600 9.561 10.556 1.00 51.03 91 ALA A CA 1
ATOM 707 C C . ALA A 1 91 ? -22.681 9.086 9.580 1.00 51.03 91 ALA A C 1
ATOM 709 O O . ALA A 1 91 ? -23.265 9.875 8.838 1.00 51.03 91 ALA A O 1
ATOM 710 N N . ARG A 1 92 ? -22.911 7.772 9.542 1.00 51.16 92 ARG A N 1
ATOM 711 C CA . ARG A 1 92 ? -24.014 7.179 8.787 1.00 51.16 92 ARG A CA 1
ATOM 712 C C . ARG A 1 92 ? -25.316 7.663 9.435 1.00 51.16 92 ARG A C 1
ATOM 714 O O . ARG A 1 92 ? -25.661 7.182 10.514 1.00 51.16 92 ARG A O 1
ATOM 721 N N . SER A 1 93 ? -25.940 8.673 8.828 1.00 41.94 93 SER A N 1
ATOM 722 C CA . SER A 1 93 ? -27.264 9.186 9.204 1.00 41.94 93 SER A CA 1
ATOM 723 C C . SER A 1 93 ? -28.372 8.221 8.794 1.00 41.94 93 SER A C 1
ATOM 725 O O . SER A 1 93 ? -28.168 7.445 7.830 1.00 41.94 93 SER A O 1
#

Sequence (93 aa):
MAEIASKQEQEDSQPEEIDEYHISTIGAKVTTDSSISVLYRCCDKLPKDKSYTPRPTFQFTSYGDGYECTVTLPPSAMFQILVGPKAEKQARS

Mean predicted aligned error: 10.91 Å

Organism: Setaria italica (NCBI:txid4555)

Radius of gyration: 19.31 Å; Cα contacts (8 Å, |Δi|>4): 103; chains: 1; bounding box: 42×67×41 Å

Foldseek 3Di:
DDDDDDDPPPPPVPPDPPQWDADVVVRDIAGPVCPQVVQLVVQQPFDDDPPDRWDKDWDWDDDPQWIKIWIATDPSDPDGIDIDDTDGPPPPD

pLDDT: mean 80.38, std 17.6, range [37.38, 96.06]

Nearest PDB structures (foldseek):
  3w03-assembly1_B  TM=4.556E-01  e=1.574E+00  Homo sapiens
  1do6-assembly1_A  TM=3.971E-01  e=2.392E+00  Pyrococcus furiosus
  6l4n-assembly1_A  TM=4.461E-01  e=7.911E+00  Dioscoreophyllum cumminsii